Protein AF-A0A966M4V5-F1 (afdb_monomer_lite)

Radius of gyration: 18.67 Å; chains: 1; bounding box: 36×43×48 Å

Foldseek 3Di:
DDDDPLQVVLVVLDDPVDDDDPVRVVVSVVVSDPDPDDDFDDDDDDPVFDPVDPVRDDDDDDADPVHRPDDDDDDDDDDD

pLDDT: mean 81.4, std 4.23, range [59.22, 89.12]

Sequence (80 aa):
MKRSKKYTAAAAKINADQLYTPLAGMKLVKDTNVTKYDASVEVSMVLGVDPKKADQAVRSVVNLPHGTGKTARVLVFATG

Secondary structure (DSSP, 8-state):
-PPPHHHHHHHTT--TT----HHHHHHHHHHT---SS-PPP---------TTSGGG--------TT--SS----------

Structure (mmCIF, N/CA/C/O backbone):
data_AF-A0A966M4V5-F1
#
_entry.id   AF-A0A966M4V5-F1
#
loop_
_atom_site.group_PDB
_atom_site.id
_atom_site.type_symbol
_atom_site.label_atom_id
_atom_site.label_alt_id
_atom_site.label_comp_id
_atom_site.label_asym_id
_atom_site.label_entity_id
_atom_site.label_seq_id
_atom_site.pdbx_PDB_ins_code
_atom_site.Cartn_x
_atom_site.Cartn_y
_atom_site.Cartn_z
_atom_site.occupancy
_atom_site.B_iso_or_equiv
_atom_site.auth_seq_id
_atom_site.auth_comp_id
_atom_site.auth_asym_id
_atom_site.auth_atom_id
_atom_site.pdbx_PDB_model_num
ATOM 1 N N . MET A 1 1 ? 4.672 -7.375 20.768 1.00 59.22 1 MET A N 1
ATOM 2 C CA . MET A 1 1 ? 4.587 -5.928 20.447 1.00 59.22 1 MET A CA 1
ATOM 3 C C . MET A 1 1 ? 3.225 -5.387 20.859 1.00 59.22 1 MET A C 1
ATOM 5 O O . MET A 1 1 ? 2.220 -5.961 20.462 1.00 59.22 1 MET A O 1
ATOM 9 N N . LYS A 1 2 ? 3.173 -4.314 21.654 1.00 72.75 2 LYS A N 1
ATOM 10 C CA . LYS A 1 2 ? 1.913 -3.714 22.122 1.00 72.75 2 LYS A CA 1
ATOM 11 C C . LYS A 1 2 ? 1.297 -2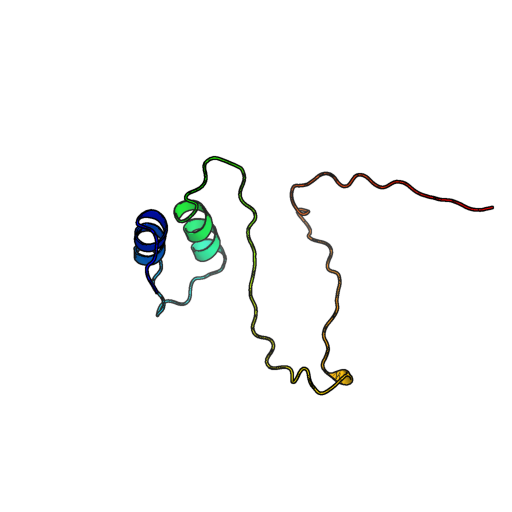.884 20.986 1.00 72.75 2 LYS A C 1
ATOM 13 O O . LYS A 1 2 ? 1.949 -1.982 20.469 1.00 72.75 2 LYS A O 1
ATOM 18 N N . ARG A 1 3 ? 0.077 -3.214 20.559 1.00 79.38 3 ARG A N 1
ATOM 19 C CA . ARG A 1 3 ? -0.648 -2.498 19.491 1.00 79.38 3 ARG A CA 1
ATOM 20 C C . ARG A 1 3 ? -1.682 -1.539 20.091 1.00 79.38 3 ARG A C 1
ATOM 22 O O . ARG A 1 3 ? -2.129 -1.730 21.220 1.00 79.38 3 ARG A O 1
ATOM 29 N N . SER A 1 4 ? -2.040 -0.486 19.355 1.00 83.50 4 SER A N 1
ATOM 30 C CA . SER A 1 4 ? -3.029 0.503 19.803 1.00 83.50 4 SER A CA 1
ATOM 31 C C . SER A 1 4 ? -4.458 -0.057 19.731 1.00 83.50 4 SER A C 1
ATOM 33 O O . SER A 1 4 ? -4.755 -0.898 18.885 1.00 83.50 4 SER A O 1
ATOM 35 N N . LYS A 1 5 ? -5.371 0.447 20.576 1.00 82.44 5 LYS A N 1
ATOM 36 C CA . LYS A 1 5 ? -6.786 0.007 20.609 1.00 82.44 5 LYS A CA 1
ATOM 37 C C . LYS A 1 5 ? -7.491 0.142 19.250 1.00 82.44 5 LYS A C 1
ATOM 39 O O . LYS A 1 5 ? -8.324 -0.676 18.879 1.00 82.44 5 LYS A O 1
ATOM 44 N N . LYS A 1 6 ? -7.132 1.186 18.498 1.00 82.25 6 LYS A N 1
ATOM 45 C CA . LYS A 1 6 ? -7.640 1.456 17.148 1.00 82.25 6 LYS A CA 1
ATOM 46 C C . LYS A 1 6 ? -7.151 0.423 16.131 1.00 82.25 6 LYS A C 1
ATOM 48 O O . LYS A 1 6 ? -7.933 -0.032 15.307 1.00 82.25 6 LYS A O 1
ATOM 53 N N . TYR A 1 7 ? -5.884 0.020 16.232 1.00 82.88 7 TYR A N 1
ATOM 54 C CA . TYR A 1 7 ? -5.309 -1.013 15.374 1.00 82.88 7 TYR A CA 1
ATOM 55 C C . TYR A 1 7 ? -5.968 -2.373 15.613 1.00 82.88 7 TYR A C 1
ATOM 57 O O . TYR A 1 7 ? -6.355 -3.042 14.663 1.00 82.88 7 TYR A O 1
ATOM 65 N N . THR A 1 8 ? -6.152 -2.768 16.875 1.00 82.00 8 THR A N 1
ATOM 66 C CA . THR A 1 8 ? -6.782 -4.055 17.207 1.00 82.00 8 THR A CA 1
ATOM 67 C C . THR A 1 8 ? -8.234 -4.131 16.734 1.00 82.00 8 THR A C 1
ATOM 69 O O . THR A 1 8 ? -8.654 -5.176 16.251 1.00 82.00 8 THR A O 1
ATOM 72 N N . ALA A 1 9 ? -8.986 -3.026 16.806 1.00 82.69 9 ALA A N 1
ATOM 73 C CA . ALA A 1 9 ? -10.362 -2.970 16.311 1.00 82.69 9 ALA A CA 1
ATOM 74 C C . ALA A 1 9 ? -10.453 -3.088 14.779 1.00 82.69 9 ALA A C 1
ATOM 76 O O . ALA A 1 9 ? -11.362 -3.737 14.272 1.00 82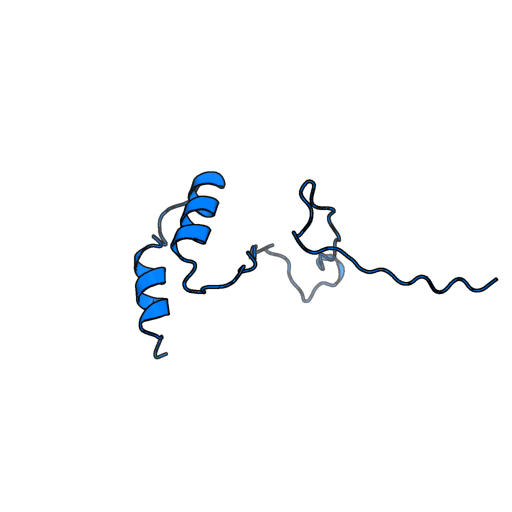.69 9 ALA A O 1
ATOM 77 N N . ALA A 1 10 ? -9.517 -2.482 14.041 1.00 80.75 10 ALA A N 1
ATOM 78 C CA . ALA A 1 10 ? -9.451 -2.628 12.588 1.00 80.75 10 ALA A CA 1
ATOM 79 C C . ALA A 1 10 ? -9.013 -4.044 12.181 1.00 80.75 10 ALA A C 1
ATOM 81 O O . ALA A 1 10 ? -9.621 -4.638 11.298 1.00 80.75 10 ALA A O 1
ATOM 82 N N . ALA A 1 11 ? -8.017 -4.611 12.870 1.00 80.44 11 ALA A N 1
ATOM 83 C CA . ALA A 1 11 ? -7.523 -5.962 12.610 1.00 80.44 11 ALA A CA 1
ATOM 84 C C . ALA A 1 11 ? -8.593 -7.039 12.848 1.00 80.44 11 ALA A C 1
ATOM 86 O O . ALA A 1 11 ? -8.663 -7.992 12.086 1.00 80.44 11 ALA A O 1
ATOM 87 N N . ALA A 1 12 ? -9.468 -6.865 13.844 1.00 82.94 12 ALA A N 1
ATOM 88 C CA . ALA A 1 12 ? -10.563 -7.801 14.114 1.00 82.94 12 ALA A CA 1
ATOM 89 C C . ALA A 1 12 ? -11.598 -7.899 12.975 1.00 82.94 12 ALA A C 1
ATOM 91 O O . ALA A 1 12 ? -12.319 -8.888 12.891 1.00 82.94 12 ALA A O 1
ATOM 92 N N . LYS A 1 13 ? -11.687 -6.886 12.102 1.00 80.56 13 LYS A N 1
ATOM 93 C CA . LYS A 1 13 ? -12.574 -6.908 10.927 1.00 80.56 13 LYS A CA 1
ATOM 94 C C . LYS A 1 13 ? -11.967 -7.655 9.737 1.00 80.56 13 LYS A C 1
ATOM 96 O O . LYS A 1 13 ? -12.679 -7.934 8.777 1.00 80.56 13 LYS A O 1
ATOM 101 N N . ILE A 1 14 ? -10.663 -7.924 9.771 1.00 82.94 14 ILE A N 1
ATOM 102 C CA . ILE A 1 14 ? -9.928 -8.556 8.678 1.00 82.94 14 ILE A CA 1
ATOM 103 C C . ILE A 1 14 ? -9.804 -10.043 8.999 1.00 82.94 14 ILE A C 1
ATOM 105 O O . ILE A 1 14 ? -9.231 -10.415 10.020 1.00 82.94 14 ILE A O 1
ATOM 109 N N . ASN A 1 15 ? -10.322 -10.894 8.118 1.00 82.75 15 ASN A N 1
ATOM 110 C CA . ASN A 1 15 ? -10.127 -12.333 8.208 1.00 82.75 15 ASN A CA 1
ATOM 111 C C . ASN A 1 15 ? -8.880 -12.718 7.402 1.00 82.75 15 ASN A C 1
ATOM 113 O O . ASN A 1 15 ? -8.843 -12.523 6.190 1.00 82.75 15 ASN A O 1
ATOM 117 N N . ALA A 1 16 ? -7.853 -13.230 8.080 1.00 78.75 16 ALA A N 1
ATOM 118 C CA . ALA A 1 16 ? -6.580 -13.583 7.453 1.00 78.75 16 ALA A CA 1
ATOM 119 C C . ALA A 1 16 ? -6.675 -14.821 6.545 1.00 78.75 16 ALA A C 1
ATOM 121 O O . ALA A 1 16 ? -5.911 -14.923 5.589 1.00 78.75 16 ALA A O 1
ATOM 122 N N . ASP A 1 17 ? -7.625 -15.722 6.809 1.00 81.88 17 ASP A N 1
ATOM 123 C CA . ASP A 1 17 ? -7.777 -16.983 6.071 1.00 81.88 17 ASP A CA 1
ATOM 124 C C . ASP A 1 17 ? -8.645 -16.827 4.813 1.00 81.88 17 ASP A C 1
ATOM 126 O O . ASP A 1 17 ? -8.743 -17.736 3.987 1.00 81.88 17 ASP A O 1
ATOM 130 N N . GLN A 1 18 ? -9.292 -15.669 4.648 1.00 84.50 18 GLN A N 1
ATOM 131 C CA . GLN A 1 18 ? -10.180 -15.413 3.525 1.00 84.50 18 GLN A CA 1
ATOM 132 C C . GLN A 1 18 ? -9.454 -14.691 2.388 1.00 84.50 18 GLN A C 1
ATOM 134 O O . GLN A 1 18 ? -8.935 -13.587 2.543 1.00 84.50 18 GLN A O 1
ATOM 139 N N . LEU A 1 19 ? -9.520 -15.275 1.191 1.00 82.50 19 LEU A N 1
ATOM 140 C CA . LEU A 1 19 ? -9.147 -14.584 -0.038 1.00 82.50 19 LEU A CA 1
ATOM 141 C C . LEU A 1 19 ? -10.273 -13.632 -0.450 1.00 82.50 19 LEU A C 1
ATOM 143 O O . LEU A 1 19 ? -11.345 -14.048 -0.895 1.00 82.50 19 LEU A O 1
ATOM 147 N N . TYR A 1 20 ? -10.032 -12.335 -0.290 1.00 86.38 20 TYR A N 1
ATOM 148 C CA . TYR A 1 20 ? -10.966 -11.301 -0.716 1.00 86.38 20 TYR A CA 1
ATOM 149 C C . TYR A 1 20 ? -10.876 -11.071 -2.224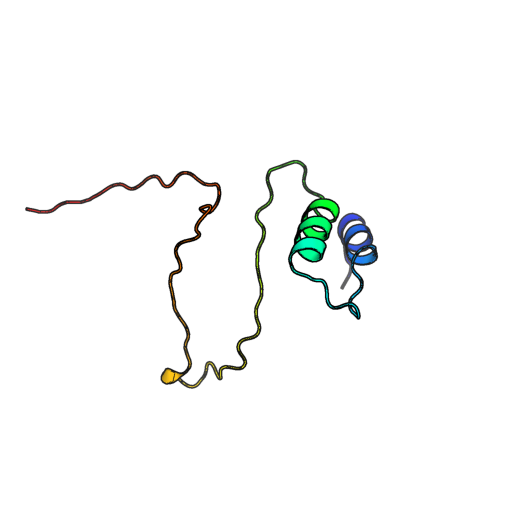 1.00 86.38 20 TYR A C 1
ATOM 151 O O . TYR A 1 20 ? -9.793 -10.918 -2.787 1.00 86.38 20 TYR A O 1
ATOM 159 N N . THR A 1 21 ? -12.030 -10.968 -2.883 1.00 89.12 21 THR A N 1
ATOM 160 C CA . THR A 1 21 ? -12.082 -10.451 -4.254 1.00 89.12 21 THR A CA 1
ATOM 161 C C . THR A 1 21 ? -11.715 -8.962 -4.262 1.00 89.12 21 THR A C 1
ATOM 163 O O . THR A 1 21 ? -11.923 -8.283 -3.251 1.00 89.12 21 THR A O 1
ATOM 166 N N . PRO A 1 22 ? -11.227 -8.400 -5.386 1.00 83.50 22 PRO A N 1
ATOM 167 C CA . PRO A 1 22 ? -10.790 -7.001 -5.437 1.00 83.50 22 PRO A CA 1
ATOM 168 C C . PRO A 1 22 ? -11.848 -6.010 -4.930 1.00 83.50 22 PRO A C 1
ATOM 170 O O . PRO A 1 22 ? -11.544 -5.089 -4.176 1.00 83.50 22 PRO A O 1
ATOM 173 N N . LEU A 1 23 ? -13.119 -6.236 -5.273 1.00 85.38 23 LEU A N 1
ATOM 174 C CA . LEU A 1 23 ? -14.220 -5.363 -4.865 1.00 85.38 23 LEU A CA 1
ATOM 175 C C . LEU A 1 23 ? -14.550 -5.492 -3.369 1.00 85.38 23 LEU A C 1
ATOM 177 O O . LEU A 1 23 ? -14.842 -4.488 -2.717 1.00 85.38 23 LEU A O 1
ATOM 181 N N . ALA A 1 24 ? -14.480 -6.705 -2.815 1.00 83.38 24 ALA A N 1
ATOM 182 C CA . ALA A 1 24 ? -14.647 -6.927 -1.381 1.00 83.38 24 ALA A CA 1
ATOM 183 C C . ALA A 1 24 ? -13.489 -6.307 -0.581 1.00 83.38 24 ALA A C 1
ATOM 185 O O . ALA A 1 24 ? -13.729 -5.642 0.427 1.00 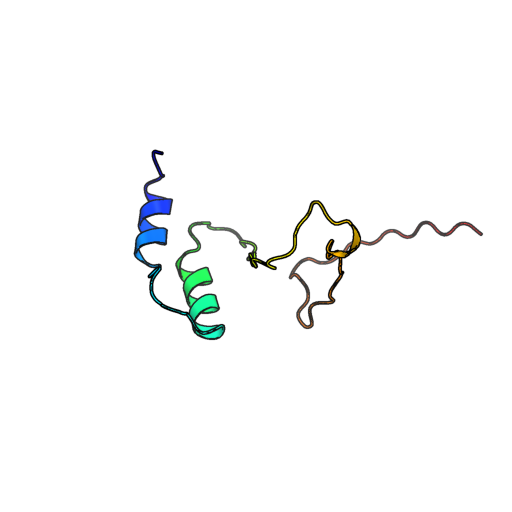83.38 24 ALA A O 1
ATOM 186 N N . GLY A 1 25 ? -12.256 -6.434 -1.083 1.00 84.31 25 GLY A N 1
ATOM 187 C CA . GLY A 1 25 ? -11.071 -5.805 -0.501 1.00 84.31 25 GLY A CA 1
ATOM 188 C C . GLY A 1 25 ? -11.190 -4.281 -0.456 1.00 84.31 25 GLY A C 1
ATOM 189 O O . GLY A 1 25 ? -10.978 -3.679 0.592 1.00 84.31 25 GLY A O 1
ATOM 190 N N . MET A 1 26 ? -11.636 -3.648 -1.546 1.00 84.19 26 MET A N 1
ATOM 191 C CA . MET A 1 26 ? -11.819 -2.190 -1.585 1.00 84.19 26 MET A CA 1
ATOM 192 C C . MET A 1 26 ? -12.868 -1.673 -0.590 1.00 84.19 26 MET A C 1
ATOM 194 O O . MET A 1 26 ? -12.718 -0.567 -0.070 1.00 84.19 26 MET A O 1
ATOM 198 N N . LYS A 1 27 ? -13.923 -2.449 -0.306 1.00 85.25 27 LYS A N 1
ATOM 199 C CA . LYS A 1 27 ? -14.892 -2.106 0.749 1.00 85.25 27 LYS A CA 1
ATOM 200 C C . LYS A 1 27 ? -14.248 -2.205 2.132 1.00 85.25 27 LYS A C 1
ATOM 202 O O . LYS A 1 27 ? -14.304 -1.250 2.900 1.00 85.25 27 LYS A O 1
ATOM 207 N N . LEU A 1 28 ? -13.539 -3.302 2.395 1.00 84.56 28 LEU A N 1
ATOM 208 C CA . LEU A 1 28 ? -12.856 -3.529 3.668 1.00 84.56 28 LEU A CA 1
ATOM 209 C C . LEU A 1 28 ? -11.806 -2.445 3.971 1.00 84.56 28 LEU A C 1
ATOM 211 O O . LEU A 1 28 ? -11.700 -1.988 5.108 1.00 84.56 28 LEU A O 1
ATOM 215 N N . VAL A 1 29 ? -11.065 -1.984 2.959 1.00 85.25 29 VAL A N 1
ATOM 216 C CA . VAL A 1 29 ? -10.075 -0.900 3.102 1.00 85.25 29 VAL A CA 1
ATOM 217 C C . VAL A 1 29 ? -10.733 0.414 3.540 1.00 85.25 29 VAL A C 1
ATOM 219 O O . VAL A 1 29 ? -10.174 1.140 4.360 1.00 85.25 29 VAL A O 1
ATOM 222 N N . LYS A 1 30 ? -11.947 0.710 3.060 1.00 82.88 30 LYS A N 1
ATOM 223 C CA . LYS A 1 30 ? -12.705 1.892 3.503 1.00 82.88 30 LYS A CA 1
ATOM 224 C C . LYS A 1 30 ? -13.197 1.744 4.946 1.00 82.88 30 LYS A C 1
ATOM 226 O O . LYS A 1 30 ? -13.079 2.688 5.720 1.00 82.88 30 LYS A O 1
ATOM 231 N N . ASP A 1 31 ? -13.662 0.557 5.332 1.00 82.50 31 ASP A N 1
ATOM 232 C CA . ASP A 1 31 ? -14.223 0.285 6.670 1.00 82.50 31 ASP A CA 1
ATOM 233 C C . ASP A 1 31 ? -13.170 0.142 7.783 1.00 82.50 31 ASP A C 1
ATOM 235 O O . ASP A 1 31 ? -13.477 0.234 8.983 1.00 82.50 31 ASP A O 1
ATOM 239 N N . THR A 1 32 ? -11.927 -0.136 7.389 1.00 83.19 32 THR A N 1
ATOM 240 C CA . THR A 1 32 ? -10.760 -0.241 8.277 1.00 83.19 32 THR A CA 1
ATOM 241 C C . THR A 1 32 ? -9.997 1.075 8.396 1.00 83.19 32 THR A C 1
ATOM 243 O O . THR A 1 32 ? -9.097 1.180 9.234 1.00 83.19 32 THR A O 1
ATOM 246 N N . ASN A 1 33 ? -10.386 2.103 7.636 1.00 81.62 33 ASN A N 1
ATOM 247 C CA . ASN A 1 33 ? -9.811 3.427 7.769 1.00 81.62 33 ASN A CA 1
ATOM 248 C C . ASN A 1 33 ? -10.209 4.055 9.116 1.00 81.62 33 ASN A C 1
ATOM 250 O O . ASN A 1 33 ? -11.374 4.353 9.374 1.00 81.62 33 ASN A O 1
ATOM 254 N N . VAL A 1 34 ? -9.223 4.265 9.989 1.00 80.44 34 VAL A N 1
ATOM 255 C CA . VAL A 1 34 ? -9.430 4.858 11.321 1.00 80.44 34 VAL A CA 1
ATOM 256 C C . VAL A 1 34 ? -9.119 6.362 11.340 1.00 80.44 34 VAL A C 1
ATOM 258 O O . VAL A 1 34 ? -9.255 7.016 12.383 1.00 80.44 34 VAL A O 1
ATOM 261 N N . THR A 1 35 ? -8.662 6.925 10.218 1.00 82.88 35 THR A N 1
ATOM 262 C CA . THR A 1 35 ? -8.291 8.339 10.110 1.00 82.88 35 THR A CA 1
ATOM 263 C C . THR A 1 35 ? -9.462 9.189 9.630 1.00 82.88 35 THR A C 1
ATOM 265 O O . THR A 1 35 ? -10.332 8.729 8.903 1.00 82.88 35 THR A O 1
ATOM 268 N N . LYS A 1 36 ? -9.487 10.459 10.050 1.00 79.44 36 LYS A N 1
ATOM 269 C CA . LYS A 1 36 ? -10.542 11.422 9.679 1.00 79.44 36 LYS A CA 1
ATOM 270 C C . LYS A 1 36 ? -10.273 12.161 8.361 1.00 79.44 36 LYS A C 1
ATOM 272 O O . LYS A 1 36 ? -11.128 12.912 7.918 1.00 79.44 36 LYS A O 1
ATOM 277 N N . TYR A 1 37 ? -9.078 12.008 7.797 1.00 83.25 37 TYR A N 1
ATOM 278 C CA . TYR A 1 37 ? -8.639 12.645 6.556 1.00 83.25 37 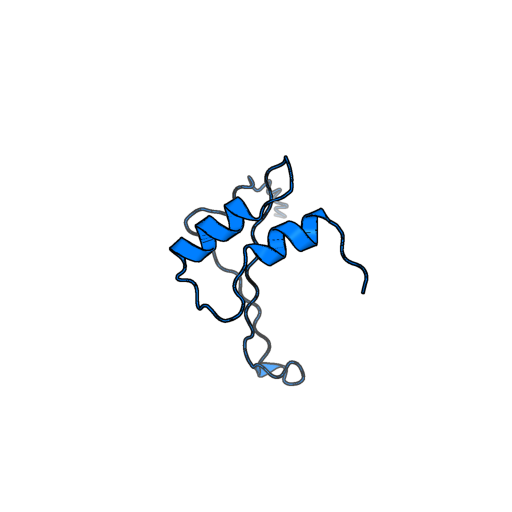TYR A CA 1
ATOM 279 C C . TYR A 1 37 ? -8.574 11.623 5.415 1.00 83.25 37 TYR A C 1
ATOM 281 O O . TYR A 1 37 ? -8.629 10.413 5.664 1.00 83.25 37 TYR A O 1
ATOM 289 N N . ASP A 1 38 ? -8.397 12.122 4.188 1.00 79.38 38 ASP A N 1
ATOM 290 C CA . ASP A 1 38 ? -8.244 11.308 2.980 1.00 79.38 38 ASP A CA 1
ATOM 291 C C . ASP A 1 38 ? -6.973 10.454 3.047 1.00 79.38 38 ASP A C 1
ATOM 293 O O . ASP A 1 38 ? -5.849 10.913 2.825 1.00 79.38 38 ASP A O 1
ATOM 297 N N . ALA A 1 39 ? -7.164 9.187 3.407 1.00 82.81 39 ALA A N 1
ATOM 298 C CA . ALA A 1 39 ? -6.098 8.208 3.506 1.00 82.81 39 ALA A CA 1
ATOM 299 C C . ALA A 1 39 ? -5.686 7.701 2.117 1.00 82.81 39 ALA A C 1
ATOM 301 O O . ALA A 1 39 ? -6.505 7.575 1.207 1.00 82.81 39 ALA A O 1
ATOM 302 N N . SER A 1 40 ? -4.402 7.377 1.966 1.00 83.50 40 SER A N 1
ATOM 303 C CA . SER A 1 40 ? -3.886 6.699 0.773 1.00 83.50 40 SER A CA 1
ATOM 304 C C . SER A 1 40 ? -4.000 5.184 0.936 1.00 83.50 40 SER A C 1
ATOM 306 O O . SER A 1 40 ? -3.816 4.659 2.033 1.00 83.50 40 SER A O 1
ATOM 308 N N . VAL A 1 41 ? -4.309 4.493 -0.160 1.00 84.56 41 VAL A N 1
ATOM 309 C CA . VAL A 1 41 ? -4.346 3.028 -0.214 1.00 84.56 41 VAL A CA 1
ATOM 310 C C . VAL A 1 41 ? -3.061 2.539 -0.865 1.00 84.56 41 VAL A C 1
ATOM 312 O O . VAL A 1 41 ? -2.702 3.001 -1.947 1.00 84.56 41 VAL A O 1
ATOM 315 N N . GLU A 1 42 ? -2.389 1.598 -0.212 1.00 82.31 42 GLU A N 1
ATOM 316 C CA . GLU A 1 42 ? -1.176 0.954 -0.710 1.00 82.31 42 GLU A CA 1
ATOM 317 C C . GLU A 1 42 ? -1.447 -0.524 -0.996 1.00 82.31 42 GLU A C 1
ATOM 319 O O . GLU A 1 42 ? -2.260 -1.164 -0.325 1.00 82.31 42 GLU A O 1
ATOM 324 N N . VAL A 1 43 ? -0.762 -1.066 -2.004 1.00 83.12 43 VAL A N 1
ATOM 325 C CA . VAL A 1 43 ? -0.862 -2.474 -2.396 1.00 83.12 43 VAL A CA 1
ATOM 326 C C . VAL A 1 43 ? 0.511 -3.112 -2.244 1.00 83.12 43 VAL A C 1
ATOM 328 O O . VAL A 1 43 ? 1.459 -2.727 -2.925 1.00 83.12 43 VAL A O 1
ATOM 331 N N . SER A 1 44 ? 0.605 -4.104 -1.364 1.00 84.62 44 SER A N 1
ATOM 332 C CA . SER A 1 44 ? 1.821 -4.889 -1.156 1.00 84.62 44 SER A CA 1
ATOM 333 C C . SER A 1 44 ? 1.715 -6.202 -1.915 1.00 84.62 44 SER A C 1
ATOM 335 O O . SER A 1 44 ? 0.772 -6.964 -1.712 1.00 84.62 44 SER A O 1
ATOM 337 N N . MET A 1 45 ? 2.691 -6.480 -2.775 1.00 82.31 45 MET A N 1
ATOM 338 C CA . MET A 1 45 ? 2.754 -7.711 -3.562 1.00 82.31 45 MET A CA 1
ATOM 339 C C . MET A 1 45 ? 4.091 -8.398 -3.310 1.00 82.31 45 MET A C 1
ATOM 341 O O . MET A 1 45 ? 5.140 -7.756 -3.327 1.00 82.31 45 MET A O 1
ATOM 345 N N . VAL A 1 46 ? 4.059 -9.709 -3.085 1.00 84.62 46 VAL A N 1
ATOM 346 C CA . VAL A 1 46 ? 5.270 -10.526 -2.971 1.00 84.62 46 VAL A CA 1
ATOM 347 C C . VAL A 1 46 ? 5.573 -11.094 -4.352 1.00 84.62 46 VAL A C 1
ATOM 349 O O . VAL A 1 46 ? 4.808 -11.898 -4.872 1.00 84.62 46 VAL A O 1
ATOM 352 N N . LEU A 1 47 ? 6.673 -10.643 -4.957 1.00 83.44 47 LEU A N 1
ATOM 353 C CA . LEU A 1 47 ? 7.023 -10.948 -6.351 1.00 83.44 47 LEU A CA 1
ATOM 354 C C . LEU A 1 47 ? 7.884 -12.214 -6.514 1.00 83.44 47 LEU A C 1
ATOM 356 O O . LEU A 1 47 ? 8.127 -12.636 -7.637 1.00 83.44 47 LEU A O 1
ATOM 360 N N . GLY A 1 48 ? 8.368 -12.812 -5.419 1.00 82.56 48 GLY A N 1
ATOM 361 C CA . GLY A 1 48 ? 9.186 -14.035 -5.460 1.00 82.56 48 GLY A CA 1
ATOM 362 C C . GLY A 1 48 ? 10.560 -13.882 -6.131 1.00 82.56 48 GLY A C 1
ATOM 363 O O . GLY A 1 48 ? 11.215 -14.883 -6.398 1.00 82.56 48 GLY A O 1
ATOM 364 N N . VAL A 1 49 ? 10.993 -12.649 -6.407 1.00 83.25 49 VAL A N 1
ATOM 365 C CA . VAL A 1 49 ? 12.292 -12.331 -7.014 1.00 83.25 49 VAL A CA 1
ATOM 366 C C . VAL A 1 49 ? 13.416 -12.368 -5.979 1.00 83.25 49 VAL A C 1
ATOM 368 O O . VAL A 1 49 ? 13.216 -11.966 -4.830 1.00 83.25 49 VAL A O 1
ATOM 371 N N . ASP A 1 50 ? 14.603 -12.821 -6.382 1.00 82.75 50 ASP A N 1
ATOM 372 C CA . ASP A 1 50 ? 15.811 -12.757 -5.561 1.00 82.75 50 ASP A CA 1
ATOM 373 C C . ASP A 1 50 ? 16.485 -11.384 -5.738 1.00 82.75 50 ASP A C 1
ATOM 375 O O . ASP A 1 50 ? 17.069 -11.117 -6.792 1.00 82.75 50 ASP A O 1
ATOM 379 N N . PRO A 1 51 ? 16.463 -10.502 -4.722 1.00 79.38 51 PRO A N 1
ATOM 380 C CA . PRO A 1 51 ? 17.029 -9.160 -4.833 1.00 79.38 51 PRO A CA 1
ATOM 381 C C . PRO A 1 51 ? 18.559 -9.151 -4.954 1.00 79.38 51 PRO A C 1
ATOM 383 O O . PRO A 1 51 ? 19.133 -8.105 -5.252 1.00 79.38 51 PRO A O 1
ATOM 386 N N . LYS A 1 52 ? 19.242 -10.282 -4.716 1.00 82.81 52 LYS A N 1
ATOM 387 C CA . LYS A 1 52 ? 20.699 -10.393 -4.908 1.00 82.81 52 LYS A CA 1
ATOM 388 C C . LYS A 1 52 ? 21.089 -10.502 -6.383 1.00 82.81 52 LYS A C 1
ATOM 390 O O . LYS A 1 52 ? 22.249 -10.271 -6.719 1.00 82.81 52 LYS A O 1
ATOM 395 N N . LYS A 1 53 ? 20.140 -10.857 -7.251 1.00 83.19 53 LYS A N 1
ATOM 396 C CA . LYS A 1 53 ? 20.328 -11.007 -8.694 1.00 83.19 53 LYS A CA 1
ATOM 397 C C . LYS A 1 53 ? 19.811 -9.757 -9.408 1.00 83.19 53 LYS A C 1
ATOM 399 O O . LYS A 1 53 ? 18.617 -9.472 -9.392 1.00 83.19 53 LYS A O 1
ATOM 404 N N . ALA A 1 54 ? 20.720 -8.982 -10.000 1.00 74.62 54 ALA A N 1
ATOM 405 C CA . ALA A 1 54 ? 20.401 -7.678 -10.592 1.00 74.62 54 ALA A CA 1
ATOM 406 C C . ALA A 1 54 ? 19.390 -7.759 -11.755 1.00 74.62 54 ALA A C 1
ATOM 408 O O . ALA A 1 54 ? 18.627 -6.822 -11.972 1.00 74.62 54 ALA A O 1
ATOM 409 N N . ASP A 1 55 ? 19.348 -8.887 -12.462 1.00 79.44 55 ASP A N 1
ATOM 410 C CA . ASP A 1 55 ? 18.402 -9.214 -13.536 1.00 79.44 55 ASP A CA 1
ATOM 411 C C . ASP A 1 55 ? 16.959 -9.416 -13.050 1.00 79.44 55 ASP A C 1
ATOM 413 O O . ASP A 1 55 ? 16.023 -9.304 -13.839 1.00 79.44 55 ASP A O 1
ATOM 417 N N . GLN A 1 56 ? 16.758 -9.668 -11.754 1.00 78.56 56 GLN A N 1
ATOM 418 C CA . GLN A 1 56 ? 15.434 -9.884 -11.162 1.00 78.56 56 GLN A CA 1
ATOM 419 C C . GLN A 1 56 ? 14.868 -8.631 -10.476 1.00 78.56 56 GLN A C 1
ATOM 421 O O . GLN A 1 56 ? 13.785 -8.671 -9.886 1.00 78.56 56 GLN A O 1
ATOM 426 N N . ALA A 1 57 ? 15.575 -7.500 -10.550 1.00 79.50 57 ALA A N 1
ATOM 427 C CA . ALA A 1 57 ? 15.101 -6.236 -10.009 1.00 79.50 57 ALA A CA 1
ATOM 428 C C . ALA A 1 57 ? 13.989 -5.647 -10.896 1.00 79.50 57 ALA A C 1
ATOM 430 O O . ALA A 1 57 ? 14.226 -5.209 -12.020 1.00 79.50 57 ALA A O 1
ATOM 431 N N . VAL A 1 58 ? 12.762 -5.586 -10.371 1.00 78.81 58 VAL A N 1
ATOM 432 C CA . VAL A 1 58 ? 11.618 -4.991 -11.077 1.00 78.81 58 VAL A CA 1
ATOM 433 C C . VAL A 1 58 ? 11.464 -3.527 -10.669 1.00 78.81 58 VAL A C 1
ATOM 435 O O . VAL A 1 58 ? 11.082 -3.223 -9.539 1.00 78.81 58 VAL A O 1
ATOM 438 N N . ARG A 1 59 ? 11.734 -2.603 -11.599 1.00 82.44 59 ARG A N 1
ATOM 439 C CA . ARG A 1 59 ? 11.477 -1.164 -11.428 1.00 82.44 59 ARG A CA 1
ATOM 440 C C . ARG A 1 59 ? 10.699 -0.624 -12.625 1.00 82.44 59 ARG A C 1
ATOM 442 O O . ARG A 1 59 ? 11.280 -0.275 -13.645 1.00 82.44 59 ARG A O 1
ATOM 449 N N . SER A 1 60 ? 9.381 -0.545 -12.482 1.00 78.38 60 SER A N 1
ATOM 450 C CA . SER A 1 60 ? 8.462 -0.078 -13.524 1.00 78.38 60 SER A CA 1
ATOM 451 C C . SER A 1 60 ? 7.620 1.101 -13.046 1.00 78.38 60 SER A C 1
ATOM 453 O O . SER A 1 60 ? 7.267 1.188 -11.871 1.00 78.38 60 SER A O 1
ATOM 455 N N . VAL A 1 61 ? 7.255 1.983 -13.976 1.00 82.56 61 VAL A N 1
ATOM 456 C CA . VAL A 1 61 ? 6.241 3.025 -13.771 1.00 82.56 61 VAL A CA 1
ATOM 457 C C . VAL A 1 61 ? 4.984 2.593 -14.513 1.00 82.56 61 VAL A C 1
ATOM 459 O O . VAL A 1 61 ? 5.070 2.122 -15.644 1.00 82.56 61 VAL A O 1
ATOM 462 N N . VAL A 1 62 ? 3.823 2.734 -13.876 1.00 82.00 62 VAL A N 1
ATOM 463 C CA . VAL A 1 62 ? 2.532 2.409 -14.488 1.00 82.00 62 VAL A CA 1
ATOM 464 C C . VAL A 1 62 ? 1.620 3.620 -14.377 1.00 82.00 62 VAL A C 1
ATOM 466 O O . VAL A 1 62 ? 1.482 4.207 -13.302 1.00 82.00 62 VAL A O 1
ATOM 469 N N . ASN A 1 63 ? 0.979 3.985 -15.485 1.00 82.25 63 ASN A N 1
ATOM 470 C CA . ASN A 1 63 ? -0.030 5.033 -15.494 1.00 82.25 63 ASN A CA 1
ATOM 471 C C . ASN A 1 63 ? -1.358 4.454 -15.002 1.00 82.25 63 ASN A C 1
ATOM 473 O O . ASN A 1 63 ? -1.903 3.524 -15.595 1.00 82.25 63 ASN A O 1
ATOM 477 N N . LEU A 1 64 ? -1.888 5.016 -13.917 1.00 83.06 64 LEU A N 1
ATOM 478 C CA . LEU A 1 64 ? -3.185 4.614 -13.385 1.00 83.06 64 LEU A CA 1
ATOM 479 C C . LEU A 1 64 ? -4.312 5.245 -14.218 1.00 83.06 64 LEU A C 1
ATOM 481 O O . LEU A 1 64 ? -4.332 6.471 -14.350 1.00 83.06 64 LEU A O 1
ATOM 485 N N . PRO A 1 65 ? -5.288 4.459 -14.714 1.00 83.31 65 PRO A N 1
ATOM 486 C CA . PRO A 1 65 ? -6.384 4.970 -15.546 1.00 83.31 65 PRO A CA 1
ATOM 487 C C . PRO A 1 65 ? -7.287 5.972 -14.813 1.00 83.31 65 PRO A C 1
ATOM 489 O O . PRO A 1 65 ? -7.925 6.807 -15.444 1.00 83.31 65 PRO A O 1
ATOM 492 N N . HIS A 1 66 ? -7.312 5.926 -13.479 1.00 81.56 66 HIS A N 1
ATOM 493 C CA . HIS A 1 66 ? -8.064 6.858 -12.632 1.00 81.56 66 HIS A CA 1
ATOM 494 C C . HIS A 1 66 ? -7.161 7.843 -11.869 1.00 81.56 66 HIS A C 1
ATOM 496 O O . HIS A 1 66 ? -7.629 8.556 -10.983 1.00 81.56 66 HIS A O 1
ATOM 502 N N . GLY A 1 67 ? -5.867 7.894 -12.207 1.00 78.31 67 GLY A N 1
ATOM 503 C CA . GLY A 1 67 ? -4.879 8.711 -11.507 1.00 78.31 67 GLY A CA 1
ATOM 504 C C . GLY A 1 67 ? -4.664 8.296 -10.045 1.00 78.31 67 GLY A C 1
ATOM 505 O O . GLY A 1 67 ? -5.140 7.264 -9.581 1.00 78.31 67 GLY A O 1
ATOM 506 N N . THR A 1 68 ? -3.908 9.112 -9.311 1.00 79.06 68 THR A N 1
ATOM 507 C CA . THR A 1 68 ? -3.570 8.899 -7.889 1.00 79.06 68 THR A CA 1
ATOM 508 C C . THR A 1 68 ? -4.376 9.794 -6.942 1.00 79.06 68 THR A C 1
ATOM 510 O O . THR A 1 68 ? -4.098 9.840 -5.746 1.00 79.06 68 THR A O 1
ATOM 513 N N . GLY A 1 69 ? -5.346 10.554 -7.465 1.00 74.00 69 GLY A N 1
ATOM 514 C CA . GLY A 1 69 ? -6.147 11.504 -6.684 1.00 74.00 69 GLY A CA 1
ATOM 515 C C . GLY A 1 69 ? -5.398 12.765 -6.233 1.00 74.00 69 GLY A C 1
ATOM 516 O O . GLY A 1 69 ? -5.979 13.600 -5.546 1.00 74.00 69 GLY A O 1
ATOM 517 N N . LYS A 1 70 ? -4.127 12.941 -6.621 1.00 77.75 70 LYS A N 1
ATOM 518 C CA . LYS A 1 70 ? -3.350 14.164 -6.374 1.00 77.75 70 LYS A CA 1
ATOM 519 C C . LYS A 1 70 ? -3.037 14.867 -7.688 1.00 77.75 70 LYS A C 1
ATOM 521 O O . LYS A 1 70 ? -2.508 14.255 -8.612 1.00 77.75 70 LYS A O 1
ATOM 526 N N . THR A 1 71 ? -3.307 16.167 -7.747 1.00 78.06 71 THR A N 1
ATOM 527 C CA . THR A 1 71 ? -2.932 17.001 -8.892 1.00 78.06 71 THR A CA 1
ATOM 528 C C . THR A 1 71 ? -1.416 17.185 -8.920 1.00 78.06 71 THR A C 1
ATOM 530 O O . THR A 1 71 ? -0.840 17.796 -8.015 1.00 78.06 71 THR A O 1
ATOM 533 N N . ALA A 1 72 ? -0.763 16.649 -9.953 1.00 78.50 72 ALA A N 1
ATOM 534 C CA . ALA A 1 72 ? 0.666 16.834 -10.164 1.00 78.50 72 ALA A CA 1
ATOM 535 C C . ALA A 1 72 ? 0.956 18.293 -10.545 1.00 78.50 72 ALA A C 1
ATOM 537 O O . ALA A 1 72 ? 0.340 18.843 -11.455 1.00 78.50 72 ALA A O 1
ATOM 538 N N . ARG A 1 73 ? 1.908 18.920 -9.849 1.00 82.56 73 ARG A N 1
ATOM 539 C CA . ARG A 1 73 ? 2.473 20.219 -10.228 1.00 82.56 73 ARG A CA 1
ATOM 540 C C . ARG A 1 73 ? 3.853 19.964 -10.816 1.00 82.56 73 ARG A C 1
ATOM 542 O O . ARG A 1 73 ? 4.751 19.548 -10.091 1.00 82.56 73 ARG A O 1
ATOM 549 N N . VAL A 1 74 ? 3.987 20.165 -12.123 1.00 85.12 74 VAL A N 1
ATOM 550 C CA . VAL A 1 74 ? 5.229 19.923 -12.865 1.00 85.12 74 VAL A CA 1
ATOM 551 C C . VAL A 1 74 ? 5.806 21.267 -13.290 1.00 85.12 74 VAL A C 1
ATOM 553 O O . VAL A 1 74 ? 5.109 22.075 -13.898 1.00 85.12 74 VAL A O 1
ATOM 556 N N . LEU A 1 75 ? 7.071 21.502 -12.953 1.00 81.88 75 LEU A N 1
ATOM 557 C CA . LEU A 1 75 ? 7.859 22.625 -13.450 1.00 81.88 75 LEU A CA 1
ATOM 558 C C . LEU A 1 75 ? 8.867 22.064 -14.448 1.00 81.88 75 LEU A C 1
ATOM 560 O O . LEU A 1 75 ? 9.554 21.087 -14.148 1.00 81.88 75 LEU A O 1
ATOM 564 N N . VAL A 1 76 ? 8.925 22.658 -15.636 1.00 87.69 76 VAL A N 1
ATOM 565 C CA . VAL A 1 76 ? 9.833 22.231 -16.701 1.00 87.69 76 VAL A CA 1
ATOM 566 C C . VAL A 1 76 ? 11.005 23.198 -16.752 1.00 87.69 76 VAL A C 1
ATOM 568 O O . VAL A 1 76 ? 10.808 24.403 -16.896 1.00 87.69 76 VAL A O 1
ATOM 571 N N . PHE A 1 77 ? 12.219 22.661 -16.666 1.00 83.31 77 PHE A N 1
ATOM 572 C CA . PHE A 1 77 ? 13.434 23.390 -17.008 1.00 83.31 77 PHE A CA 1
ATOM 573 C C . PHE A 1 77 ? 13.804 23.028 -18.443 1.00 83.31 77 PHE A C 1
ATOM 575 O O . PHE A 1 77 ? 14.295 21.931 -18.701 1.00 83.31 77 PHE A O 1
ATOM 582 N N . ALA A 1 78 ? 13.511 23.929 -19.378 1.00 82.94 78 ALA A N 1
ATOM 583 C CA . ALA A 1 78 ? 13.943 23.808 -20.763 1.00 82.94 78 ALA A CA 1
ATOM 584 C C . ALA A 1 78 ? 15.217 24.640 -20.950 1.00 82.94 78 ALA A C 1
ATOM 586 O O . ALA A 1 78 ? 15.192 25.859 -20.787 1.00 82.94 78 ALA A O 1
ATOM 587 N N . THR A 1 79 ? 16.327 23.978 -21.265 1.00 74.06 79 THR A N 1
ATOM 588 C CA . THR A 1 79 ? 17.553 24.618 -21.752 1.00 74.06 79 THR A CA 1
ATOM 589 C C . THR A 1 79 ? 17.541 24.553 -23.274 1.00 74.06 79 THR A C 1
ATOM 591 O O . THR A 1 79 ? 17.475 23.453 -23.826 1.00 74.06 79 THR A O 1
ATOM 594 N N . GLY A 1 80 ? 17.537 25.718 -23.922 1.00 64.94 80 GLY A N 1
ATOM 595 C CA . GLY A 1 80 ? 17.855 25.850 -25.345 1.00 64.94 80 GLY A CA 1
ATOM 596 C C . GLY A 1 80 ? 19.355 25.816 -25.583 1.00 64.94 80 GLY A C 1
ATOM 597 O O . GLY A 1 80 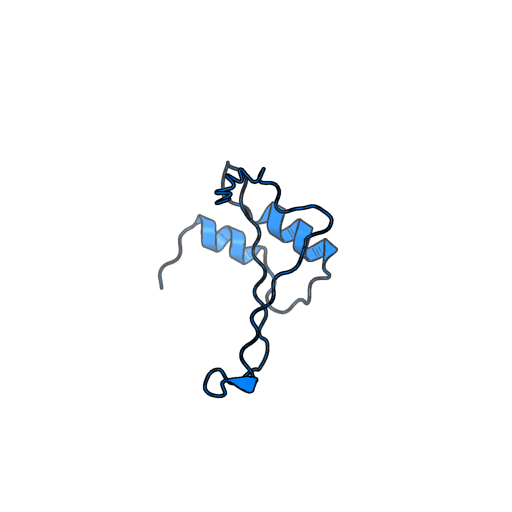? 20.099 26.136 -24.627 1.00 64.94 80 GLY A O 1
#